Protein AF-A0A2T3LF94-F1 (afdb_monomer_lite)

Organism: NCBI:txid81447

Structure (mmCIF, N/CA/C/O backbone):
data_AF-A0A2T3LF94-F1
#
_entry.id   AF-A0A2T3LF94-F1
#
loop_
_atom_site.group_PDB
_atom_site.id
_atom_site.type_symbol
_atom_site.label_atom_id
_atom_site.label_alt_id
_atom_site.label_comp_id
_atom_site.label_asym_id
_atom_site.label_entity_id
_atom_site.label_seq_id
_atom_site.pdbx_PDB_ins_code
_atom_site.Cartn_x
_atom_site.Cartn_y
_atom_site.Cartn_z
_atom_site.occupancy
_atom_site.B_iso_or_equiv
_atom_site.auth_seq_id
_atom_site.auth_comp_id
_atom_site.auth_asym_id
_atom_site.auth_atom_id
_atom_site.pdbx_PDB_model_num
ATOM 1 N N . MET A 1 1 ? 5.102 -14.585 -8.866 1.00 38.97 1 MET A N 1
ATOM 2 C CA . MET A 1 1 ? 6.449 -14.080 -8.528 1.00 38.97 1 MET A CA 1
ATOM 3 C C . MET A 1 1 ? 6.260 -13.225 -7.283 1.00 38.97 1 MET A C 1
ATOM 5 O O . MET A 1 1 ? 5.356 -12.406 -7.303 1.00 38.97 1 MET A O 1
ATOM 9 N N . SER A 1 2 ? 6.942 -13.501 -6.170 1.00 52.41 2 SER A N 1
ATOM 10 C CA . SER A 1 2 ? 6.741 -12.748 -4.920 1.00 52.41 2 SER A CA 1
ATOM 11 C C . SER A 1 2 ? 7.335 -11.346 -5.054 1.00 52.41 2 SER A C 1
ATOM 13 O O . SER A 1 2 ? 8.512 -11.231 -5.387 1.00 52.41 2 SER A O 1
ATOM 15 N N . LEU A 1 3 ? 6.536 -10.306 -4.809 1.00 76.38 3 LEU A N 1
ATOM 16 C CA . LEU A 1 3 ? 6.988 -8.914 -4.820 1.00 76.38 3 LEU A CA 1
ATOM 17 C C . LEU A 1 3 ? 8.177 -8.719 -3.864 1.00 76.38 3 LEU A C 1
ATOM 19 O O . LEU A 1 3 ? 8.076 -9.022 -2.675 1.00 76.38 3 LEU A O 1
ATOM 23 N N . GLU A 1 4 ? 9.302 -8.209 -4.367 1.00 68.62 4 GLU A N 1
ATOM 24 C CA . GLU A 1 4 ? 10.506 -7.993 -3.560 1.00 68.62 4 GLU A CA 1
ATOM 25 C C . GLU A 1 4 ? 10.577 -6.550 -3.045 1.00 68.62 4 GLU A C 1
ATOM 27 O O . GLU A 1 4 ? 11.043 -5.636 -3.727 1.00 68.62 4 GLU A O 1
ATOM 32 N N . LEU A 1 5 ? 10.170 -6.342 -1.792 1.00 85.19 5 LEU A N 1
ATOM 33 C CA . LEU A 1 5 ? 10.346 -5.069 -1.091 1.00 85.19 5 LEU A CA 1
ATOM 34 C C . LEU A 1 5 ? 11.804 -4.909 -0.631 1.00 85.19 5 LEU A C 1
ATOM 36 O O . LEU A 1 5 ? 12.136 -5.179 0.521 1.00 85.19 5 LEU A O 1
ATOM 40 N N . LYS A 1 6 ? 12.691 -4.479 -1.534 1.00 82.19 6 LYS A N 1
ATOM 41 C CA . LYS A 1 6 ? 14.127 -4.305 -1.246 1.00 82.19 6 LYS A CA 1
ATOM 42 C C . LYS A 1 6 ? 14.692 -2.959 -1.703 1.00 82.19 6 LYS A C 1
ATOM 44 O O . LYS A 1 6 ? 14.174 -2.312 -2.614 1.00 82.19 6 LYS A O 1
ATOM 49 N N . GLY A 1 7 ? 15.797 -2.558 -1.072 1.00 87.88 7 GLY A N 1
ATOM 50 C CA . GLY A 1 7 ? 16.533 -1.335 -1.399 1.00 87.88 7 GLY A CA 1
ATOM 51 C C . GLY A 1 7 ? 15.719 -0.049 -1.209 1.00 87.88 7 GLY A C 1
ATOM 52 O O . GLY A 1 7 ? 14.695 -0.029 -0.526 1.00 87.88 7 GLY A O 1
ATOM 53 N N . ILE A 1 8 ? 16.176 1.038 -1.839 1.00 90.50 8 ILE A N 1
ATOM 54 C CA . ILE A 1 8 ? 15.564 2.374 -1.714 1.00 90.50 8 ILE A CA 1
ATOM 55 C C . ILE A 1 8 ? 14.100 2.377 -2.175 1.00 90.50 8 ILE A C 1
ATOM 57 O O . ILE A 1 8 ? 13.266 3.033 -1.558 1.00 90.50 8 ILE A O 1
ATOM 61 N N . ARG A 1 9 ? 13.766 1.618 -3.225 1.00 91.25 9 ARG A N 1
ATOM 62 C CA . ARG A 1 9 ? 12.393 1.538 -3.747 1.00 91.25 9 ARG A CA 1
ATOM 63 C C . ARG A 1 9 ? 11.459 0.800 -2.796 1.00 91.25 9 ARG A C 1
ATOM 65 O O . ARG A 1 9 ? 10.387 1.312 -2.499 1.00 91.25 9 ARG A O 1
ATOM 72 N N . GLY A 1 10 ? 11.894 -0.337 -2.245 1.00 92.38 10 GLY A N 1
ATOM 73 C CA . GLY A 1 10 ? 11.145 -1.046 -1.205 1.00 92.38 10 GLY A CA 1
ATOM 74 C C . GLY A 1 10 ? 10.893 -0.171 0.024 1.00 92.38 10 GLY A C 1
ATOM 75 O O . GLY A 1 10 ? 9.768 -0.108 0.515 1.00 92.38 10 GLY A O 1
ATOM 76 N N . PHE A 1 11 ? 11.908 0.577 0.470 1.00 91.69 11 PHE A N 1
ATOM 77 C CA . PHE A 1 11 ? 11.767 1.526 1.577 1.00 91.69 11 PHE A CA 1
ATOM 78 C C . PHE A 1 11 ? 10.778 2.657 1.256 1.00 91.69 11 PHE A C 1
ATOM 80 O O . PHE A 1 11 ? 9.889 2.942 2.056 1.00 91.69 11 PHE A O 1
ATOM 87 N N . ALA A 1 12 ? 10.876 3.266 0.071 1.00 93.62 12 ALA A N 1
ATOM 88 C CA . ALA A 1 12 ? 9.969 4.330 -0.356 1.00 93.62 12 ALA A CA 1
ATOM 89 C C . ALA A 1 12 ? 8.516 3.840 -0.503 1.00 93.62 12 ALA A C 1
ATOM 91 O O . ALA A 1 12 ? 7.590 4.536 -0.086 1.00 93.62 12 ALA A O 1
ATOM 92 N N . CYS A 1 13 ? 8.319 2.632 -1.037 1.00 95.00 13 CYS A N 1
ATOM 93 C CA . CYS A 1 13 ? 7.022 1.957 -1.095 1.00 95.00 13 CYS A CA 1
ATOM 94 C C . CYS A 1 13 ? 6.448 1.743 0.313 1.00 95.00 13 CYS A C 1
ATOM 96 O O . CYS A 1 13 ? 5.283 2.043 0.565 1.00 95.00 13 CYS A O 1
ATOM 98 N N . TYR A 1 14 ? 7.275 1.299 1.264 1.00 92.88 14 TYR A N 1
ATOM 99 C CA . TYR A 1 14 ? 6.842 1.109 2.646 1.00 92.88 14 TYR A CA 1
ATOM 100 C C . TYR A 1 14 ? 6.482 2.429 3.347 1.00 92.88 14 TYR A C 1
ATOM 102 O O . TYR A 1 14 ? 5.492 2.491 4.072 1.00 92.88 14 TYR A O 1
ATOM 110 N N . GLN A 1 15 ? 7.224 3.513 3.106 1.00 93.38 15 GLN A N 1
ATOM 111 C CA . GLN A 1 15 ? 6.863 4.835 3.632 1.00 93.38 15 GLN A CA 1
ATOM 112 C C . GLN A 1 15 ? 5.517 5.326 3.084 1.00 93.38 15 GLN A C 1
ATOM 114 O O . GLN A 1 15 ? 4.698 5.831 3.850 1.00 93.38 15 GLN A O 1
ATOM 119 N N . ALA A 1 16 ? 5.259 5.138 1.786 1.00 95.62 16 ALA A N 1
ATOM 120 C CA . ALA A 1 16 ? 3.960 5.447 1.187 1.00 95.62 16 ALA A CA 1
ATOM 121 C C . ALA A 1 16 ? 2.834 4.593 1.802 1.00 95.62 16 ALA A C 1
ATOM 123 O O . ALA A 1 16 ? 1.755 5.108 2.108 1.00 95.62 16 ALA A O 1
ATOM 124 N N . TYR A 1 17 ? 3.101 3.310 2.068 1.00 94.38 17 TYR A N 1
ATOM 125 C CA . TYR A 1 17 ? 2.179 2.428 2.785 1.00 94.38 17 TYR A CA 1
ATOM 126 C C . TYR A 1 17 ? 1.846 2.962 4.185 1.00 94.38 17 TYR A C 1
ATOM 128 O O . TYR A 1 17 ? 0.667 3.084 4.509 1.00 94.38 17 TYR A O 1
ATOM 136 N N . LEU A 1 18 ? 2.845 3.346 4.990 1.00 92.00 18 LEU A N 1
ATOM 137 C CA . LEU A 1 18 ? 2.622 3.902 6.333 1.00 92.00 18 LEU A CA 1
ATOM 138 C C . LEU A 1 18 ? 1.756 5.168 6.300 1.00 92.00 18 LEU A C 1
ATOM 140 O O . LEU A 1 18 ? 0.844 5.310 7.115 1.00 92.00 18 LEU A O 1
ATOM 144 N N . SER A 1 19 ? 2.002 6.060 5.337 1.00 92.69 19 SER A N 1
ATOM 145 C CA . SER A 1 19 ? 1.169 7.248 5.113 1.00 92.69 19 SER A CA 1
ATOM 146 C C . SER A 1 19 ? -0.262 6.889 4.711 1.00 92.69 19 SER A C 1
ATOM 148 O O . SER A 1 19 ? -1.194 7.587 5.092 1.00 92.69 19 SER A O 1
ATOM 150 N N . THR A 1 20 ? -0.456 5.786 3.986 1.00 94.19 20 THR A N 1
ATOM 151 C CA . THR A 1 20 ? -1.785 5.308 3.574 1.00 94.19 20 THR A CA 1
ATOM 152 C C . THR A 1 20 ? -2.553 4.737 4.766 1.00 94.19 20 THR A C 1
ATOM 154 O O . THR A 1 20 ? -3.658 5.182 5.069 1.00 94.19 20 THR A O 1
ATOM 157 N N . ILE A 1 21 ? -1.953 3.813 5.523 1.00 93.19 21 ILE A N 1
ATOM 158 C CA . ILE A 1 21 ? -2.610 3.198 6.690 1.00 93.19 21 ILE A CA 1
ATOM 159 C C . ILE A 1 21 ? -2.733 4.148 7.893 1.00 93.19 21 ILE A C 1
ATOM 161 O O . ILE A 1 21 ? -3.426 3.844 8.863 1.00 93.19 21 ILE A O 1
ATOM 165 N N . TYR A 1 22 ? -2.119 5.332 7.843 1.00 92.44 22 TYR A N 1
ATOM 166 C CA . TYR A 1 22 ? -2.369 6.401 8.812 1.00 92.44 22 TYR A CA 1
ATOM 167 C C . TYR A 1 22 ? -3.868 6.738 8.909 1.00 92.44 22 TYR A C 1
ATOM 169 O O . TYR A 1 22 ? -4.356 7.069 9.992 1.00 92.44 22 TYR A O 1
ATOM 177 N N . PHE A 1 23 ? -4.601 6.606 7.801 1.00 94.69 23 PHE A N 1
ATOM 178 C CA . PHE A 1 23 ? -6.019 6.942 7.694 1.00 94.69 23 PHE A CA 1
ATOM 179 C C . PHE A 1 23 ? -6.973 5.812 8.109 1.00 94.69 23 PHE A C 1
ATOM 181 O O . PHE A 1 23 ? -8.185 5.991 8.009 1.00 94.69 23 PHE A O 1
ATOM 188 N N . LEU A 1 24 ? -6.469 4.687 8.639 1.00 94.94 24 LEU A N 1
ATOM 189 C CA . LEU A 1 24 ? -7.307 3.608 9.186 1.00 94.94 24 LEU A CA 1
ATOM 190 C C . LEU A 1 24 ? -8.434 4.100 10.121 1.00 94.94 24 LEU A C 1
ATOM 192 O O . LEU A 1 24 ? -9.568 3.668 9.912 1.00 94.94 24 LEU A O 1
ATOM 196 N N . PRO A 1 25 ? -8.213 5.045 11.063 1.00 95.44 25 PRO A N 1
ATOM 197 C CA . PRO A 1 25 ? -9.275 5.519 11.959 1.00 95.44 25 PRO A CA 1
ATOM 198 C C . PRO A 1 25 ? -10.444 6.222 11.256 1.00 95.44 25 PRO A C 1
ATOM 200 O O . PRO A 1 25 ? -11.486 6.431 11.865 1.00 95.44 25 PRO A O 1
ATOM 203 N N . LEU A 1 26 ? -10.283 6.632 9.994 1.00 94.69 26 LEU A N 1
ATOM 204 C CA . LEU A 1 26 ? -11.339 7.298 9.227 1.00 94.69 26 LEU A CA 1
ATOM 205 C C . LEU A 1 26 ? -12.211 6.314 8.435 1.00 94.69 26 LEU A C 1
ATOM 207 O O . LEU A 1 26 ? -13.253 6.707 7.913 1.00 94.69 26 LEU A O 1
ATOM 211 N N . THR A 1 27 ? -11.795 5.051 8.335 1.00 95.75 27 THR A N 1
ATOM 212 C CA . THR A 1 27 ? -12.542 4.002 7.629 1.00 95.75 27 THR A CA 1
ATOM 213 C C . THR A 1 27 ? -13.829 3.650 8.367 1.00 95.75 27 THR A C 1
ATOM 215 O O . THR A 1 27 ? -13.892 3.743 9.592 1.00 95.75 27 THR A O 1
ATOM 218 N N . LYS A 1 28 ? -14.853 3.183 7.645 1.00 93.94 28 LYS A N 1
ATOM 219 C CA . LYS A 1 28 ? -16.100 2.712 8.267 1.00 93.94 28 LYS A CA 1
ATOM 220 C C . LYS A 1 28 ? -15.826 1.587 9.268 1.00 93.94 28 LYS A C 1
ATOM 222 O O . LYS A 1 28 ? -16.473 1.526 10.305 1.00 93.94 28 LYS A O 1
ATOM 227 N N . THR A 1 29 ? -14.848 0.739 8.962 1.00 94.50 29 THR A N 1
ATOM 228 C CA . THR A 1 29 ? -14.414 -0.372 9.808 1.00 94.50 29 THR A CA 1
ATOM 229 C C . THR A 1 29 ? -13.965 0.071 11.203 1.00 94.50 29 THR A C 1
ATOM 231 O O . THR A 1 29 ? -14.327 -0.585 12.175 1.00 94.50 29 THR A O 1
ATOM 234 N N . TYR A 1 30 ? -13.205 1.166 11.323 1.00 95.75 30 TYR A N 1
ATOM 235 C CA . TYR A 1 30 ? -12.586 1.555 12.600 1.00 95.75 30 TYR A CA 1
ATOM 236 C C . TYR A 1 30 ? -13.114 2.857 13.207 1.00 95.75 30 TYR A C 1
ATOM 238 O O . TYR A 1 30 ? -12.869 3.107 14.386 1.00 95.75 30 TYR A O 1
ATOM 246 N N . ARG A 1 31 ? -13.840 3.687 12.451 1.00 92.19 31 ARG A N 1
ATOM 247 C CA . ARG A 1 31 ? -14.258 5.033 12.886 1.00 92.19 31 ARG A CA 1
ATOM 248 C C . ARG A 1 31 ? -15.085 5.050 14.169 1.00 92.19 31 ARG A C 1
ATOM 250 O O . ARG A 1 31 ? -14.982 5.998 14.939 1.00 92.19 31 ARG A O 1
ATOM 257 N N . GLU A 1 32 ? -15.914 4.035 14.369 1.00 91.25 32 GLU A N 1
ATOM 258 C CA . GLU A 1 32 ? -16.785 3.904 15.545 1.00 91.25 32 GLU A CA 1
ATOM 259 C C . GLU A 1 32 ? -16.222 2.919 16.578 1.00 91.25 32 GLU A C 1
ATOM 261 O O . GLU A 1 32 ? -16.859 2.647 17.591 1.00 91.25 32 GLU A O 1
ATOM 266 N N . SER A 1 33 ? -15.028 2.374 16.330 1.00 91.88 33 SER A N 1
ATOM 267 C CA . SER A 1 33 ? -14.361 1.489 17.280 1.00 91.88 33 SER A CA 1
ATOM 268 C C . SER A 1 33 ? -13.685 2.297 18.389 1.00 91.88 33 SER A C 1
ATOM 270 O O . SER A 1 33 ? -13.132 3.368 18.144 1.00 91.88 33 SER A O 1
ATOM 272 N N . GLU A 1 34 ? -13.661 1.751 19.603 1.00 93.38 34 GLU A N 1
ATOM 273 C CA . GLU A 1 34 ? -12.863 2.293 20.716 1.00 93.38 34 GLU A CA 1
ATOM 274 C C . GLU A 1 34 ? -11.386 1.862 20.641 1.00 93.38 34 GLU A C 1
ATOM 276 O O . GLU A 1 34 ? -10.619 2.062 21.581 1.00 93.38 34 GLU A O 1
ATOM 281 N N . MET A 1 35 ? -10.971 1.260 19.521 1.00 93.50 35 MET A N 1
ATOM 282 C CA . MET A 1 35 ? -9.613 0.767 19.332 1.00 93.50 35 MET A CA 1
ATOM 283 C C . MET A 1 35 ? -8.631 1.937 19.251 1.00 93.50 35 MET A C 1
ATOM 285 O O . MET A 1 35 ? -8.835 2.919 18.537 1.00 93.50 35 MET A O 1
ATOM 289 N N . SER A 1 36 ? -7.500 1.809 19.929 1.00 93.06 36 SER A N 1
ATOM 290 C CA . SER A 1 36 ? -6.347 2.667 19.697 1.00 93.06 36 SER A CA 1
ATOM 291 C C . SER A 1 36 ? -5.783 2.442 18.292 1.00 93.06 36 SER A C 1
ATOM 293 O O . SER A 1 36 ? -5.965 1.397 17.664 1.00 93.06 36 SER A O 1
ATOM 295 N N . ARG A 1 37 ? -4.997 3.402 17.796 1.00 87.62 37 ARG A N 1
ATOM 296 C CA . ARG A 1 37 ? -4.319 3.261 16.499 1.00 87.62 37 ARG A CA 1
ATOM 297 C C . ARG A 1 37 ? -3.458 1.994 16.415 1.00 87.62 37 ARG A C 1
ATOM 299 O O . ARG A 1 37 ? -3.389 1.389 15.349 1.00 87.62 37 ARG A O 1
ATOM 306 N N . PHE A 1 38 ? -2.787 1.621 17.503 1.00 87.38 38 PHE A N 1
ATOM 307 C CA . PHE A 1 38 ? -1.954 0.420 17.532 1.00 87.38 38 PHE A CA 1
ATOM 308 C C . PHE A 1 38 ? -2.805 -0.844 17.367 1.00 87.38 38 PHE A C 1
ATOM 310 O O . PHE A 1 38 ? -2.466 -1.709 16.564 1.00 87.38 38 PHE A O 1
ATOM 317 N N . GLU A 1 39 ? -3.945 -0.914 18.054 1.00 91.44 39 GLU A N 1
ATOM 318 C CA . GLU A 1 39 ? -4.888 -2.029 17.931 1.00 91.44 39 GLU A CA 1
ATOM 319 C C . GLU A 1 39 ? -5.479 -2.112 16.522 1.00 91.44 39 GLU A C 1
ATOM 321 O O . GLU A 1 39 ? -5.523 -3.199 15.957 1.00 91.44 39 GLU A O 1
ATOM 326 N N . MET A 1 40 ? -5.853 -0.981 15.910 1.00 93.75 40 MET A N 1
ATOM 327 C CA . MET A 1 40 ? -6.349 -0.956 14.523 1.00 93.75 40 MET A CA 1
ATOM 328 C C . MET A 1 40 ? -5.295 -1.462 13.533 1.00 93.75 40 MET A C 1
ATOM 330 O O . MET A 1 40 ? -5.599 -2.226 12.621 1.00 93.75 40 MET A O 1
ATOM 334 N N . GLN A 1 41 ? -4.037 -1.043 13.700 1.00 90.19 41 GLN A N 1
ATOM 335 C CA . GLN A 1 41 ? -2.938 -1.506 12.853 1.00 90.19 41 GLN A CA 1
ATOM 336 C C . GLN A 1 41 ? -2.675 -3.000 13.034 1.00 90.19 41 GLN A C 1
ATOM 338 O O . GLN A 1 41 ? -2.426 -3.694 12.046 1.00 90.19 41 GLN A O 1
ATOM 343 N N . HIS A 1 42 ? -2.731 -3.492 14.272 1.00 88.88 42 HIS A N 1
ATOM 344 C CA . HIS A 1 42 ? -2.568 -4.908 14.572 1.00 88.88 42 HIS A CA 1
ATOM 345 C C . HIS A 1 42 ? -3.699 -5.737 13.950 1.00 88.88 42 HIS A C 1
ATOM 347 O O . HIS A 1 42 ? -3.419 -6.659 13.188 1.00 88.88 42 HIS A O 1
ATOM 353 N N . ASP A 1 43 ? -4.954 -5.348 14.172 1.00 93.25 43 ASP A N 1
ATOM 354 C CA . ASP A 1 43 ? -6.135 -6.001 13.598 1.00 93.25 43 ASP A CA 1
ATOM 355 C C . ASP A 1 43 ? -6.099 -6.026 12.063 1.00 93.25 43 ASP A C 1
ATOM 357 O O . ASP A 1 43 ? -6.254 -7.082 11.443 1.00 93.25 43 ASP A O 1
ATOM 361 N N . PHE A 1 44 ? -5.778 -4.893 11.430 1.00 93.50 44 PHE A N 1
ATOM 362 C CA . PHE A 1 44 ? -5.590 -4.832 9.983 1.00 93.50 44 PHE A CA 1
ATOM 363 C C . PHE A 1 44 ? -4.494 -5.797 9.512 1.00 93.50 44 PHE A C 1
ATOM 365 O O . PHE A 1 44 ? -4.653 -6.498 8.514 1.00 93.50 44 PHE A O 1
ATOM 372 N N . THR A 1 45 ? -3.370 -5.858 10.223 1.00 89.12 45 THR A N 1
ATOM 373 C CA . THR A 1 45 ? -2.198 -6.657 9.835 1.00 89.12 45 THR A CA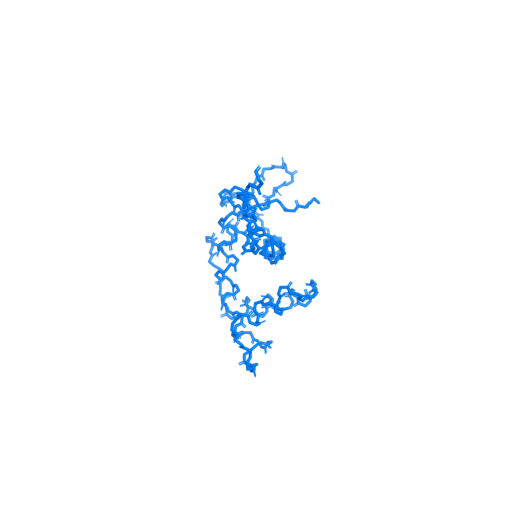 1
ATOM 374 C C . THR A 1 45 ? -2.425 -8.164 10.018 1.00 89.12 45 THR A C 1
ATOM 376 O O . THR A 1 45 ? -1.910 -8.959 9.219 1.00 89.12 45 THR A O 1
ATOM 379 N N . GLU A 1 46 ? -3.226 -8.561 11.008 1.00 90.62 46 GLU A N 1
ATOM 380 C CA . GLU A 1 46 ? -3.637 -9.949 11.265 1.00 90.62 46 GLU A CA 1
ATOM 381 C C . GLU A 1 46 ? -4.857 -10.396 10.444 1.00 90.62 46 GLU A C 1
ATOM 383 O O . GLU A 1 46 ? -5.085 -11.594 10.275 1.00 90.62 46 GLU A O 1
ATOM 388 N N . SER A 1 47 ? -5.600 -9.455 9.860 1.00 93.12 47 SER A N 1
ATOM 389 C CA . SER A 1 47 ? -6.775 -9.758 9.046 1.00 93.12 47 SER A CA 1
ATOM 390 C C . SER A 1 47 ? -6.456 -10.626 7.813 1.00 93.12 47 SER A C 1
ATOM 392 O O . SER A 1 47 ? -5.410 -10.462 7.170 1.00 93.12 47 SER A O 1
ATOM 394 N N . PRO A 1 48 ? -7.381 -11.512 7.392 1.00 93.81 48 PRO A N 1
ATOM 395 C CA . PRO A 1 48 ? -7.265 -12.237 6.130 1.00 93.81 48 PRO A CA 1
ATOM 396 C C . PRO A 1 48 ? -7.138 -11.297 4.926 1.00 93.81 48 PRO A C 1
ATOM 398 O O . PRO A 1 48 ? -7.656 -10.181 4.931 1.00 93.81 48 PRO A O 1
ATOM 401 N N . ILE A 1 49 ? -6.516 -11.770 3.842 1.00 90.94 49 ILE A N 1
ATOM 402 C CA . ILE A 1 49 ? -6.237 -10.940 2.657 1.00 90.94 49 ILE A CA 1
ATOM 403 C C . ILE A 1 49 ? -7.490 -10.290 2.048 1.00 90.94 49 ILE A C 1
ATOM 405 O O . ILE A 1 49 ? -7.426 -9.142 1.617 1.00 90.94 49 ILE A O 1
ATOM 409 N N . GLY A 1 50 ? -8.630 -10.991 2.046 1.00 93.38 50 GLY A N 1
ATOM 410 C C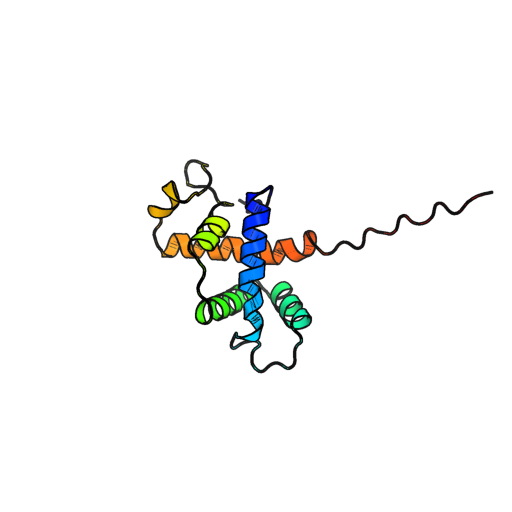A . GLY A 1 50 ? -9.907 -10.438 1.582 1.00 93.38 50 GLY A CA 1
ATOM 411 C C . GLY A 1 50 ? -10.346 -9.246 2.432 1.00 93.38 50 GLY A C 1
ATOM 412 O O . GLY A 1 50 ? -10.627 -8.178 1.898 1.00 93.38 50 GLY A O 1
ATOM 413 N N . ARG A 1 51 ? -10.269 -9.390 3.759 1.00 94.81 51 ARG A N 1
ATOM 414 C CA . ARG A 1 51 ? -10.617 -8.328 4.706 1.00 94.81 51 ARG A CA 1
ATOM 415 C C . ARG A 1 51 ? -9.660 -7.137 4.619 1.00 94.81 51 ARG A C 1
ATOM 417 O O . ARG A 1 51 ? -10.102 -5.994 4.621 1.00 94.81 51 ARG A O 1
ATOM 424 N N . LYS A 1 52 ? -8.358 -7.391 4.452 1.00 94.44 52 LYS A N 1
ATOM 425 C CA . LYS A 1 52 ? -7.363 -6.335 4.200 1.00 94.44 52 LYS A CA 1
ATOM 426 C C . LYS A 1 52 ? -7.709 -5.515 2.960 1.00 94.44 52 LYS A C 1
ATOM 428 O O . LYS A 1 52 ? -7.616 -4.293 3.000 1.00 94.44 52 LYS A O 1
ATOM 433 N N . LYS A 1 53 ? -8.115 -6.168 1.865 1.00 93.62 53 LYS A N 1
ATOM 434 C CA . LYS A 1 53 ? -8.517 -5.472 0.633 1.00 93.62 53 LYS A CA 1
ATOM 435 C C . LYS A 1 53 ? -9.720 -4.562 0.863 1.00 93.62 53 LYS A C 1
ATOM 437 O O . LYS A 1 53 ? -9.666 -3.414 0.443 1.00 93.62 53 LYS A O 1
ATOM 442 N N . GLU A 1 54 ? -10.754 -5.040 1.553 1.00 94.88 54 GLU A N 1
ATOM 443 C CA . GLU A 1 54 ? -11.932 -4.226 1.894 1.00 94.88 54 GLU A CA 1
ATOM 444 C C . GLU A 1 54 ? -11.544 -2.977 2.693 1.00 94.88 54 GLU A C 1
ATOM 446 O O . GLU A 1 54 ? -11.899 -1.865 2.313 1.00 94.88 54 GLU A O 1
ATOM 451 N N . ILE A 1 55 ? -10.740 -3.147 3.746 1.00 95.44 55 ILE A N 1
ATOM 452 C CA . ILE A 1 55 ? -10.279 -2.035 4.586 1.00 95.44 55 ILE A CA 1
ATOM 453 C C . ILE A 1 55 ? -9.437 -1.046 3.773 1.00 95.44 55 ILE A C 1
ATOM 455 O O . ILE A 1 55 ? -9.604 0.163 3.906 1.00 95.44 55 ILE A O 1
ATOM 459 N N . LEU A 1 56 ? -8.549 -1.529 2.901 1.00 94.50 56 LEU A N 1
ATOM 460 C CA . LEU A 1 56 ? -7.758 -0.661 2.027 1.00 94.50 56 LEU A CA 1
ATOM 461 C C . LEU A 1 56 ? -8.644 0.115 1.045 1.00 94.50 56 LEU A C 1
ATOM 463 O O . LEU A 1 56 ? -8.408 1.301 0.849 1.00 94.50 56 LEU A O 1
ATOM 467 N N . VAL A 1 57 ? -9.688 -0.496 0.476 1.00 94.38 57 VAL A N 1
ATOM 468 C CA . VAL A 1 57 ? -10.674 0.227 -0.349 1.00 94.38 57 VAL A CA 1
ATOM 469 C C . VAL A 1 57 ? -11.349 1.334 0.464 1.00 94.38 57 VAL A C 1
ATOM 471 O O . VAL A 1 57 ? -11.465 2.458 -0.021 1.00 94.38 57 VAL A O 1
ATOM 474 N N . GLU A 1 58 ? -11.739 1.061 1.713 1.00 95.06 58 GLU A N 1
ATOM 475 C CA . GLU A 1 58 ? -12.299 2.085 2.602 1.00 95.06 58 GLU A CA 1
ATOM 476 C C . GLU A 1 58 ? -11.303 3.224 2.855 1.00 95.06 58 GLU A C 1
ATOM 478 O O . GLU A 1 58 ? -11.687 4.390 2.775 1.00 95.06 58 GLU A O 1
ATOM 483 N N . VAL A 1 59 ? -10.022 2.919 3.090 1.00 95.25 59 VAL A N 1
ATOM 484 C CA . VAL A 1 59 ? -8.971 3.939 3.245 1.00 95.25 59 VAL A CA 1
ATOM 485 C C . VAL A 1 59 ? -8.896 4.825 2.003 1.00 95.25 59 VAL A C 1
ATOM 487 O O . VAL A 1 59 ? -8.946 6.048 2.114 1.00 95.25 59 VAL A O 1
ATOM 490 N N . LEU A 1 60 ? -8.832 4.228 0.813 1.00 92.44 60 LEU A N 1
ATOM 491 C CA . LEU A 1 60 ? -8.730 4.970 -0.448 1.00 92.44 60 LEU A CA 1
ATOM 492 C C . LEU A 1 60 ? -9.998 5.762 -0.797 1.00 92.44 60 LEU A C 1
ATOM 494 O O . LEU A 1 60 ? -9.945 6.664 -1.627 1.00 92.44 60 LEU A O 1
ATOM 498 N N . SER A 1 61 ? -11.129 5.465 -0.153 1.00 92.38 61 SER A N 1
ATOM 499 C CA . SER A 1 61 ? -12.359 6.253 -0.290 1.00 92.38 61 SER A CA 1
ATOM 500 C C . SER A 1 61 ? -12.353 7.546 0.534 1.00 92.38 61 SER A C 1
ATOM 502 O O . SER A 1 61 ? -13.115 8.464 0.235 1.00 92.38 61 SER A O 1
ATOM 504 N N . VAL A 1 62 ? -11.492 7.637 1.556 1.00 93.44 62 VAL A N 1
ATOM 505 C CA . VAL A 1 62 ? -11.405 8.795 2.466 1.00 93.44 62 VAL A CA 1
ATOM 506 C C . VAL A 1 62 ? -10.119 9.605 2.299 1.00 93.44 62 VAL A C 1
ATOM 508 O O . VAL A 1 62 ? -10.028 10.715 2.822 1.00 93.44 62 VAL A O 1
ATOM 511 N N . THR A 1 63 ? -9.126 9.080 1.578 1.00 89.88 63 THR A N 1
ATOM 512 C CA . THR A 1 63 ? -7.869 9.774 1.283 1.00 89.88 63 THR A CA 1
ATOM 513 C C . THR A 1 63 ? -7.432 9.541 -0.157 1.00 89.88 63 THR A C 1
ATOM 515 O O . THR A 1 63 ? -7.616 8.461 -0.714 1.00 89.88 63 THR A O 1
ATOM 518 N N . THR A 1 64 ? -6.814 10.550 -0.761 1.00 88.88 64 THR A N 1
ATOM 519 C CA . THR A 1 64 ? -6.232 10.450 -2.102 1.00 88.88 64 THR A CA 1
ATOM 520 C C . THR A 1 64 ? -4.779 9.997 -2.019 1.00 88.88 64 THR A C 1
ATOM 522 O O . THR A 1 64 ? -4.009 10.553 -1.234 1.00 88.88 64 THR A O 1
ATOM 525 N N . ILE A 1 65 ? -4.361 9.065 -2.878 1.00 90.69 65 ILE A N 1
ATOM 526 C CA . ILE A 1 65 ? -2.936 8.763 -3.066 1.00 90.69 65 ILE A CA 1
ATOM 527 C C . ILE A 1 65 ? -2.342 9.815 -4.008 1.00 90.69 65 ILE A C 1
ATOM 529 O O . ILE A 1 65 ? -2.863 10.041 -5.099 1.00 90.69 65 ILE A O 1
ATOM 533 N N . SER A 1 66 ? -1.247 10.455 -3.595 1.00 92.88 66 SER A N 1
ATOM 534 C CA . SER A 1 66 ? -0.525 11.396 -4.456 1.00 92.88 66 SER A CA 1
ATOM 535 C C . SER A 1 66 ? 0.132 10.674 -5.636 1.00 92.88 66 SER A C 1
ATOM 537 O O . SER A 1 66 ? 0.557 9.530 -5.502 1.00 92.88 66 SER A O 1
ATOM 539 N N . GLU A 1 67 ? 0.308 11.349 -6.773 1.00 91.94 67 GLU A N 1
ATOM 540 C CA . GLU A 1 67 ? 1.028 10.788 -7.930 1.00 91.94 67 GLU A CA 1
ATOM 541 C C . GLU A 1 67 ? 2.410 10.233 -7.540 1.00 91.94 67 GLU A C 1
ATOM 543 O O . GLU A 1 67 ? 2.790 9.128 -7.923 1.00 91.94 67 GLU A O 1
ATOM 548 N N . ARG A 1 68 ? 3.128 10.951 -6.668 1.00 94.19 68 ARG A N 1
ATOM 549 C CA . ARG A 1 68 ? 4.414 10.506 -6.119 1.00 94.19 68 ARG A CA 1
ATOM 550 C C . ARG A 1 68 ? 4.303 9.171 -5.383 1.00 94.19 68 ARG A C 1
ATOM 552 O O . ARG A 1 68 ? 5.189 8.328 -5.514 1.00 94.19 68 ARG A O 1
ATOM 559 N N . ASP A 1 69 ? 3.261 8.987 -4.581 1.00 95.56 69 ASP A N 1
ATOM 560 C CA . ASP A 1 69 ? 3.059 7.746 -3.835 1.00 95.56 69 ASP A CA 1
ATOM 561 C C . ASP A 1 69 ? 2.594 6.610 -4.747 1.00 95.56 69 ASP A C 1
ATOM 563 O O . ASP A 1 69 ? 3.064 5.487 -4.579 1.00 95.56 69 ASP A O 1
ATOM 567 N N . VAL A 1 70 ? 1.796 6.901 -5.780 1.00 94.88 70 VAL A N 1
ATOM 568 C CA . VAL A 1 70 ? 1.490 5.934 -6.847 1.00 94.88 70 VAL A CA 1
ATOM 569 C C . VAL A 1 70 ? 2.783 5.428 -7.489 1.00 94.88 70 VAL A C 1
ATOM 571 O O . VAL A 1 70 ? 2.999 4.217 -7.540 1.00 94.88 70 VAL A O 1
ATOM 574 N N . VAL A 1 71 ? 3.689 6.326 -7.894 1.00 94.88 71 VAL A N 1
ATOM 575 C CA . VAL A 1 71 ? 4.990 5.945 -8.473 1.00 94.88 71 VAL A CA 1
ATOM 576 C C . VAL A 1 71 ? 5.804 5.087 -7.498 1.00 94.88 71 VAL A C 1
ATOM 578 O O . VAL A 1 71 ? 6.388 4.079 -7.895 1.00 94.88 71 VAL A O 1
ATOM 581 N N . ARG A 1 72 ? 5.819 5.426 -6.203 1.00 95.81 72 ARG A N 1
ATOM 582 C CA . ARG A 1 72 ? 6.507 4.618 -5.180 1.00 95.81 72 ARG A CA 1
ATOM 583 C C . ARG A 1 72 ? 5.929 3.212 -5.082 1.00 95.81 72 ARG A C 1
ATOM 585 O O . ARG A 1 72 ? 6.710 2.261 -5.055 1.00 95.81 72 ARG A O 1
ATOM 592 N N . PHE A 1 73 ? 4.603 3.078 -5.073 1.00 95.94 73 PHE A N 1
ATOM 593 C CA . PHE A 1 73 ? 3.936 1.781 -5.015 1.00 95.94 73 PHE A CA 1
ATOM 594 C C . PHE A 1 73 ? 4.225 0.922 -6.236 1.00 95.94 73 PHE A C 1
ATOM 596 O O . PHE A 1 73 ? 4.491 -0.264 -6.077 1.00 95.94 73 PHE A O 1
ATOM 603 N N . ILE A 1 74 ? 4.207 1.483 -7.441 1.00 95.31 74 ILE A N 1
ATOM 604 C CA . ILE A 1 74 ? 4.432 0.687 -8.653 1.00 95.31 74 ILE A CA 1
ATOM 605 C C . ILE A 1 74 ? 5.920 0.394 -8.895 1.00 95.31 74 ILE A C 1
ATOM 607 O O . ILE A 1 74 ? 6.239 -0.615 -9.509 1.00 95.31 74 ILE A O 1
ATOM 611 N N . SER A 1 75 ? 6.846 1.208 -8.372 1.00 94.56 75 SER A N 1
ATOM 612 C CA . SER A 1 75 ? 8.293 1.076 -8.641 1.00 94.56 75 SER A CA 1
ATOM 613 C C . SER A 1 75 ? 8.965 -0.196 -8.106 1.00 94.56 75 SER A C 1
ATOM 615 O O . SER A 1 75 ? 10.121 -0.473 -8.433 1.00 94.56 75 SER A O 1
ATOM 617 N N . VAL A 1 76 ? 8.267 -0.961 -7.263 1.00 94.19 76 VAL A N 1
ATOM 618 C CA . VAL A 1 76 ? 8.708 -2.282 -6.782 1.00 94.19 76 VAL A CA 1
ATOM 619 C C . VAL A 1 76 ? 8.260 -3.426 -7.698 1.00 94.19 76 VAL A C 1
ATOM 621 O O . VAL A 1 76 ? 8.639 -4.575 -7.479 1.00 94.19 76 VAL A O 1
ATOM 624 N N . HIS A 1 77 ? 7.481 -3.114 -8.735 1.00 94.50 77 HIS A N 1
ATOM 625 C CA . HIS A 1 77 ? 7.009 -4.045 -9.752 1.00 94.50 77 HIS A CA 1
ATOM 626 C C . HIS A 1 77 ? 7.794 -3.900 -11.048 1.00 94.50 77 HIS A C 1
ATOM 628 O O . HIS A 1 77 ? 8.394 -2.859 -11.324 1.00 94.50 77 HIS A O 1
ATOM 634 N N . LYS A 1 78 ? 7.715 -4.943 -11.875 1.00 92.31 78 LYS A N 1
ATOM 635 C CA . LYS A 1 78 ? 8.317 -4.990 -13.205 1.00 92.31 78 LYS A CA 1
ATOM 636 C C . LYS A 1 78 ? 7.256 -5.048 -14.293 1.00 92.31 78 LYS A C 1
ATOM 638 O O . LYS A 1 78 ? 6.198 -5.653 -14.116 1.00 92.31 78 LYS A O 1
ATOM 643 N N . ASP A 1 79 ? 7.568 -4.432 -15.421 1.00 90.81 79 ASP A N 1
ATOM 644 C CA . ASP A 1 79 ? 6.824 -4.563 -16.661 1.00 90.81 79 ASP A CA 1
ATOM 645 C C . ASP A 1 79 ? 7.031 -5.961 -17.294 1.00 90.81 79 ASP A C 1
ATOM 647 O O . ASP A 1 79 ? 7.849 -6.756 -16.811 1.00 90.81 79 ASP A O 1
ATOM 651 N N . PRO A 1 80 ? 6.304 -6.303 -18.376 1.00 89.81 80 PRO A N 1
ATOM 652 C CA . PRO A 1 80 ? 6.456 -7.593 -19.055 1.00 89.81 80 PRO A CA 1
ATOM 653 C C . PRO A 1 80 ? 7.862 -7.874 -19.611 1.00 89.81 80 PRO A C 1
ATOM 655 O O . PRO A 1 80 ? 8.200 -9.034 -19.832 1.00 89.81 80 PRO A O 1
ATOM 658 N N . ASN A 1 81 ? 8.682 -6.840 -19.822 1.00 90.38 81 ASN A N 1
ATOM 659 C CA . ASN A 1 81 ? 10.066 -6.957 -20.287 1.00 90.38 81 ASN A CA 1
ATOM 660 C C . ASN A 1 81 ? 11.066 -7.087 -19.122 1.00 90.38 81 ASN A C 1
ATOM 662 O O . ASN A 1 81 ? 12.272 -7.184 -19.348 1.00 90.38 81 ASN A O 1
ATOM 666 N N . GLY A 1 82 ? 10.588 -7.089 -17.873 1.00 89.38 82 GLY A N 1
ATOM 667 C CA . GLY A 1 82 ? 11.413 -7.189 -16.673 1.00 89.38 82 GLY A CA 1
ATOM 668 C C . GLY A 1 82 ? 12.038 -5.866 -16.218 1.00 89.38 82 GLY A C 1
ATOM 669 O O . GLY A 1 82 ? 12.917 -5.895 -15.349 1.00 89.38 82 GLY A O 1
ATOM 670 N N . ILE A 1 83 ? 11.600 -4.734 -16.776 1.00 90.50 83 ILE A N 1
ATOM 671 C CA . ILE A 1 83 ? 12.044 -3.384 -16.413 1.00 90.50 83 ILE A CA 1
ATOM 672 C C . ILE A 1 83 ? 11.160 -2.870 -15.280 1.00 90.50 83 ILE A C 1
ATOM 674 O O . ILE A 1 83 ? 9.941 -2.993 -15.330 1.00 90.50 83 ILE A O 1
ATOM 678 N N . ASP A 1 84 ? 11.757 -2.282 -14.249 1.00 91.19 84 ASP A N 1
ATOM 679 C CA . ASP A 1 84 ? 10.981 -1.740 -13.135 1.00 91.19 84 ASP A CA 1
ATOM 680 C C . ASP A 1 84 ? 10.087 -0.574 -13.589 1.00 91.19 84 ASP A C 1
ATOM 682 O O . ASP A 1 84 ? 10.482 0.245 -14.429 1.00 91.19 84 ASP A 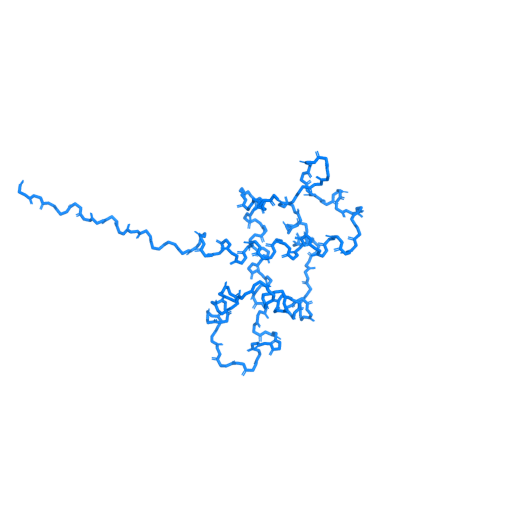O 1
ATOM 686 N N . TYR A 1 85 ? 8.887 -0.466 -13.019 1.00 93.19 85 TYR A N 1
ATOM 687 C CA . TYR A 1 85 ? 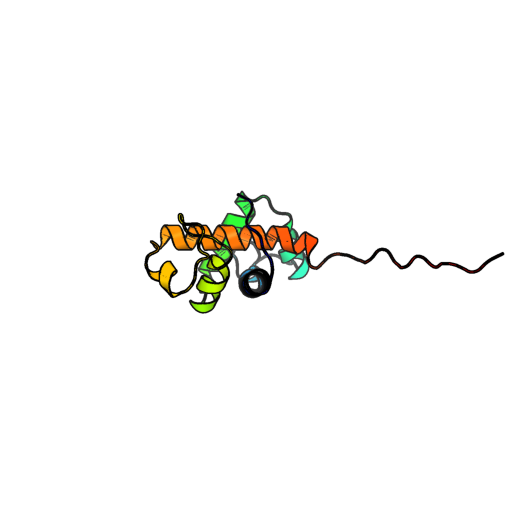8.042 0.689 -13.303 1.00 93.19 85 TYR A CA 1
ATOM 688 C C . TYR A 1 85 ? 8.656 1.983 -12.755 1.00 93.19 85 TYR A C 1
ATOM 690 O O . TYR A 1 85 ? 9.304 2.040 -11.709 1.00 93.19 85 TYR A O 1
ATOM 698 N N . SER A 1 86 ? 8.428 3.049 -13.502 1.00 91.12 86 SER A N 1
ATOM 699 C CA . SER A 1 86 ? 8.844 4.421 -13.258 1.00 91.12 86 SER A CA 1
ATOM 700 C C . SER A 1 86 ? 7.766 5.346 -13.814 1.00 91.12 86 SER A C 1
ATOM 702 O O . SER A 1 86 ? 6.868 4.893 -14.515 1.00 91.12 86 SER A O 1
ATOM 704 N N . GLU A 1 87 ? 7.869 6.643 -13.553 1.00 89.00 87 GLU A N 1
ATOM 705 C CA . GLU A 1 87 ? 6.938 7.638 -14.097 1.00 89.00 87 GLU A CA 1
ATOM 706 C C . GLU A 1 87 ? 6.768 7.511 -15.625 1.00 89.00 87 GLU A C 1
ATOM 708 O O . GLU A 1 87 ? 5.649 7.499 -16.120 1.00 89.00 87 GLU A O 1
ATOM 713 N N . VAL A 1 88 ? 7.866 7.277 -16.356 1.00 89.12 88 VAL A N 1
ATOM 714 C CA . VAL A 1 88 ? 7.887 7.246 -17.828 1.00 89.12 88 VAL A CA 1
ATOM 715 C C . VAL A 1 88 ? 7.089 6.080 -18.419 1.00 89.12 88 VAL A C 1
ATOM 717 O O . VAL A 1 88 ? 6.327 6.268 -19.364 1.00 89.12 88 VAL A O 1
ATOM 720 N N . ASN A 1 89 ? 7.272 4.858 -17.908 1.00 89.69 89 ASN A N 1
ATOM 721 C CA . ASN A 1 89 ? 6.569 3.684 -18.444 1.00 89.69 89 ASN A CA 1
ATOM 722 C C . ASN A 1 89 ? 5.204 3.457 -17.773 1.00 89.69 89 ASN A C 1
ATOM 724 O O . ASN A 1 89 ? 4.340 2.821 -18.376 1.00 89.69 89 ASN A O 1
ATOM 728 N N . ALA A 1 90 ? 4.977 4.016 -16.581 1.00 88.38 90 ALA A N 1
ATOM 729 C CA . ALA A 1 90 ? 3.701 3.936 -15.881 1.00 88.38 90 ALA A CA 1
ATOM 730 C C . ALA A 1 90 ? 2.589 4.755 -16.542 1.00 88.38 90 ALA A C 1
ATOM 732 O O . ALA A 1 90 ? 1.428 4.372 -16.429 1.00 88.38 90 ALA A O 1
ATOM 733 N N . SER A 1 91 ? 2.913 5.833 -17.268 1.00 86.94 91 SER A N 1
ATOM 734 C CA . SER A 1 91 ? 1.911 6.640 -17.986 1.00 86.94 91 SER A CA 1
ATOM 735 C C . SER A 1 91 ? 1.139 5.857 -19.055 1.00 86.94 91 SER A C 1
ATOM 737 O O . SER A 1 91 ? 0.064 6.282 -19.463 1.00 86.94 91 SER A O 1
ATOM 739 N N . ASN A 1 92 ? 1.672 4.715 -19.507 1.00 88.12 92 ASN A N 1
ATOM 740 C CA . ASN A 1 92 ? 1.019 3.841 -20.485 1.00 88.12 92 ASN A CA 1
ATOM 741 C C . ASN A 1 92 ? 0.122 2.775 -19.838 1.00 88.12 92 ASN A C 1
ATOM 743 O O . ASN A 1 92 ? -0.515 1.997 -20.550 1.00 88.12 92 ASN A O 1
ATOM 747 N N . LEU A 1 93 ? 0.101 2.689 -18.505 1.00 92.69 93 LEU A N 1
ATOM 748 C CA . LEU A 1 93 ? -0.750 1.743 -17.799 1.00 92.69 93 LEU A CA 1
ATOM 749 C C . LEU A 1 93 ? -2.197 2.217 -17.815 1.00 92.69 93 LEU A C 1
ATOM 751 O O . LEU A 1 93 ? -2.502 3.385 -17.583 1.00 92.69 93 LEU A O 1
ATOM 755 N N . SER A 1 94 ? -3.102 1.270 -18.025 1.00 94.50 94 SER A N 1
ATOM 756 C CA . SER A 1 94 ? -4.512 1.492 -17.765 1.00 94.50 94 SER A CA 1
ATOM 757 C C . SER A 1 94 ? -4.760 1.659 -16.258 1.00 94.50 94 SER A C 1
ATOM 759 O O . SER A 1 94 ? -4.000 1.165 -15.417 1.00 94.50 94 SER A O 1
ATOM 761 N N . ILE A 1 95 ? -5.822 2.389 -15.907 1.00 91.06 95 ILE A N 1
ATOM 762 C CA . ILE A 1 95 ? -6.139 2.730 -14.510 1.00 91.06 95 ILE A CA 1
ATOM 763 C C . ILE A 1 95 ? -6.352 1.467 -13.666 1.00 91.06 95 ILE A C 1
ATOM 765 O O . ILE A 1 95 ? -5.834 1.382 -12.557 1.00 91.06 95 ILE A O 1
ATOM 769 N N . ASP A 1 96 ? -7.062 0.471 -14.197 1.00 92.94 96 ASP A N 1
ATOM 770 C CA . ASP A 1 96 ? -7.277 -0.833 -13.557 1.00 92.94 96 ASP A CA 1
ATOM 771 C C . ASP A 1 96 ? -5.949 -1.525 -13.232 1.00 92.94 96 ASP A C 1
ATOM 773 O O . ASP A 1 96 ? -5.731 -1.949 -12.097 1.00 92.94 96 ASP A O 1
ATOM 777 N N . LYS A 1 97 ? -5.007 -1.536 -14.181 1.00 94.19 97 LYS A N 1
ATOM 778 C CA . LYS A 1 97 ? -3.700 -2.151 -13.959 1.00 94.19 97 LYS A CA 1
ATOM 779 C C . LYS A 1 97 ? -2.884 -1.405 -12.908 1.00 94.19 97 LYS A C 1
ATOM 781 O O . LYS A 1 97 ? -2.202 -2.032 -12.099 1.00 94.19 97 LYS A O 1
ATOM 786 N N . MET A 1 98 ? -2.941 -0.077 -12.912 1.00 93.25 98 MET A N 1
ATOM 787 C CA . MET A 1 98 ? -2.255 0.748 -11.920 1.00 93.25 98 MET A CA 1
ATOM 788 C C . MET A 1 98 ? -2.807 0.498 -10.512 1.00 93.25 98 MET A C 1
ATOM 790 O O . MET A 1 98 ? -2.033 0.318 -9.572 1.00 93.25 98 MET A O 1
ATOM 794 N N . VAL A 1 99 ? -4.133 0.418 -10.379 1.00 92.38 99 VAL A N 1
ATOM 795 C CA . VAL A 1 99 ? -4.813 0.095 -9.119 1.00 92.38 99 VAL A CA 1
ATOM 796 C C . VAL A 1 99 ? -4.401 -1.290 -8.616 1.00 92.38 99 VAL A C 1
ATOM 798 O O . VAL A 1 99 ? -4.045 -1.418 -7.445 1.00 92.38 99 VAL A O 1
ATOM 801 N N . ASP A 1 100 ? -4.353 -2.303 -9.483 1.00 93.69 100 ASP A N 1
ATOM 802 C CA . ASP A 1 100 ? -3.910 -3.653 -9.109 1.00 93.69 100 ASP A CA 1
ATOM 803 C C . ASP A 1 100 ? -2.492 -3.664 -8.520 1.00 93.69 100 ASP A C 1
ATOM 805 O O . ASP A 1 100 ? -2.264 -4.255 -7.461 1.00 93.69 100 ASP A O 1
ATOM 809 N N . LEU A 1 101 ? -1.546 -2.974 -9.168 1.00 94.88 101 LEU A N 1
ATOM 810 C CA . LEU A 1 101 ? -0.159 -2.878 -8.696 1.00 94.88 101 LEU A CA 1
ATOM 811 C C . LEU A 1 101 ? -0.072 -2.165 -7.339 1.00 94.88 101 LEU A C 1
ATOM 813 O O . LEU A 1 101 ? 0.673 -2.594 -6.455 1.00 94.88 101 LEU A O 1
ATOM 817 N N . VAL A 1 102 ? -0.856 -1.098 -7.148 1.00 95.12 102 VAL A N 1
ATOM 818 C CA . VAL A 1 102 ? -0.940 -0.384 -5.866 1.00 95.12 102 VAL A CA 1
ATOM 819 C C . VAL A 1 102 ? -1.462 -1.308 -4.766 1.00 95.12 102 VAL A C 1
ATOM 821 O O . VAL A 1 102 ? -0.851 -1.389 -3.699 1.00 95.12 102 VAL A O 1
ATOM 824 N N . PHE A 1 103 ? -2.544 -2.052 -5.013 1.00 94.44 103 PHE A N 1
ATOM 825 C CA . PHE A 1 103 ? -3.085 -3.000 -4.035 1.00 94.44 103 PHE A CA 1
ATOM 826 C C . PHE A 1 103 ? -2.105 -4.126 -3.710 1.00 94.44 103 PHE A C 1
ATOM 828 O O . PHE A 1 103 ? -1.954 -4.482 -2.540 1.00 94.44 103 PHE A O 1
ATOM 835 N N . GLU A 1 104 ? -1.423 -4.675 -4.713 1.00 95.06 104 GLU A N 1
ATOM 836 C CA . GLU A 1 104 ? -0.404 -5.701 -4.502 1.00 95.06 104 GLU A CA 1
ATOM 837 C C . GLU A 1 104 ? 0.733 -5.177 -3.610 1.00 95.06 104 GLU A C 1
ATOM 839 O O . GLU A 1 104 ? 1.118 -5.851 -2.650 1.00 95.06 104 GLU A O 1
ATOM 844 N N . SER A 1 105 ? 1.189 -3.940 -3.835 1.00 95.38 105 SER A N 1
ATOM 845 C CA . SER A 1 105 ? 2.187 -3.275 -2.988 1.00 95.38 105 SER A CA 1
ATOM 846 C C . SER A 1 105 ? 1.705 -3.041 -1.561 1.00 95.38 105 SER A C 1
ATOM 848 O O . SER A 1 105 ? 2.419 -3.368 -0.613 1.00 95.38 105 SER A O 1
ATOM 850 N N . LEU A 1 106 ? 0.487 -2.523 -1.376 1.00 94.19 106 LEU A N 1
ATOM 851 C CA . LEU A 1 106 ? -0.093 -2.289 -0.049 1.00 94.19 106 LEU A CA 1
ATOM 852 C C . LEU A 1 106 ? -0.202 -3.594 0.753 1.00 94.19 106 LEU A C 1
ATOM 854 O O . LEU A 1 106 ? 0.156 -3.643 1.932 1.00 94.19 106 LEU A O 1
ATOM 858 N N . LEU A 1 107 ? -0.647 -4.674 0.107 1.00 93.00 107 LEU A N 1
ATOM 859 C CA . LEU A 1 107 ? -0.761 -5.989 0.733 1.00 93.00 107 LEU A CA 1
ATOM 860 C C . LEU A 1 107 ? 0.610 -6.574 1.077 1.00 93.00 107 LEU A C 1
ATOM 862 O O . LEU A 1 107 ? 0.793 -7.071 2.192 1.00 93.00 107 LEU A O 1
ATOM 866 N N . ALA A 1 108 ? 1.581 -6.474 0.169 1.00 91.94 108 ALA A N 1
ATOM 867 C CA . ALA A 1 108 ? 2.948 -6.904 0.428 1.00 91.94 108 ALA A CA 1
ATOM 868 C C . ALA A 1 108 ? 3.567 -6.139 1.608 1.00 91.94 108 ALA A C 1
ATOM 870 O O . ALA A 1 108 ? 4.139 -6.760 2.504 1.00 91.94 108 ALA A O 1
ATOM 871 N N . CYS A 1 109 ? 3.392 -4.814 1.670 1.00 91.94 109 CYS A N 1
ATOM 872 C CA . CYS A 1 109 ? 3.860 -3.999 2.790 1.00 91.94 109 CYS A CA 1
ATOM 873 C C . CYS A 1 109 ? 3.182 -4.385 4.113 1.00 91.94 109 CYS A C 1
ATOM 875 O O . CYS A 1 109 ? 3.869 -4.472 5.132 1.00 91.94 109 CYS A O 1
ATOM 877 N N . SER A 1 110 ? 1.877 -4.689 4.104 1.00 89.62 110 SER A N 1
ATOM 878 C CA . SER A 1 110 ? 1.164 -5.148 5.307 1.00 89.62 110 SER A CA 1
ATOM 879 C C . SER A 1 110 ? 1.743 -6.443 5.882 1.00 89.62 110 SER A C 1
ATOM 881 O O . SER A 1 110 ? 1.797 -6.617 7.096 1.00 89.62 110 SER A O 1
ATOM 883 N N . ASN A 1 111 ? 2.229 -7.340 5.022 1.00 84.62 111 ASN A N 1
ATOM 884 C CA . ASN A 1 111 ? 2.855 -8.589 5.448 1.00 84.62 111 ASN A CA 1
ATOM 885 C C . ASN A 1 111 ? 4.314 -8.369 5.876 1.00 84.62 111 ASN A C 1
ATOM 887 O O . ASN A 1 111 ? 4.755 -8.951 6.863 1.00 84.62 111 ASN A O 1
ATOM 891 N N . ALA A 1 112 ? 5.046 -7.496 5.179 1.00 79.38 112 ALA A N 1
ATOM 892 C CA . ALA A 1 112 ? 6.442 -7.188 5.483 1.00 79.38 112 ALA A CA 1
ATOM 893 C C . ALA A 1 112 ? 6.619 -6.388 6.784 1.00 79.38 112 ALA A C 1
ATOM 895 O O . ALA A 1 112 ? 7.650 -6.518 7.440 1.00 79.38 112 ALA A O 1
ATOM 896 N N . SER A 1 113 ? 5.617 -5.602 7.195 1.00 64.19 113 SER A N 1
ATOM 897 C CA . SER A 1 113 ? 5.611 -4.881 8.477 1.00 64.19 113 SER A CA 1
ATOM 898 C C . SER A 1 113 ? 5.854 -5.808 9.676 1.00 64.19 113 SER A C 1
ATOM 900 O O . SER A 1 113 ? 6.627 -5.461 10.570 1.00 64.19 113 SER A O 1
ATOM 902 N N . LYS A 1 114 ? 5.303 -7.034 9.641 1.00 59.47 114 LYS A N 1
ATOM 903 C CA . LYS A 1 114 ? 5.550 -8.067 10.662 1.00 59.47 114 LYS A CA 1
ATOM 904 C C . LYS A 1 114 ? 7.034 -8.445 10.776 1.00 59.47 114 LYS A C 1
ATOM 906 O O . LYS A 1 114 ? 7.478 -8.843 11.844 1.00 59.47 114 LYS A O 1
ATOM 911 N N . THR A 1 115 ? 7.798 -8.323 9.690 1.00 58.03 115 THR A N 1
ATOM 912 C CA . THR A 1 115 ? 9.195 -8.777 9.591 1.00 58.03 115 THR A CA 1
ATOM 913 C C . THR A 1 115 ? 10.213 -7.639 9.730 1.00 58.03 115 THR A C 1
ATOM 915 O O . THR A 1 115 ? 11.311 -7.866 10.227 1.00 58.03 115 THR A O 1
ATOM 918 N N . LEU A 1 116 ? 9.878 -6.418 9.296 1.00 58.38 116 LEU A N 1
ATOM 919 C CA . LEU A 1 116 ? 10.833 -5.305 9.170 1.00 58.38 116 LEU A CA 1
ATOM 920 C C . LEU A 1 116 ? 10.968 -4.428 10.426 1.00 58.38 116 LEU A C 1
ATOM 922 O O . LEU A 1 116 ? 12.007 -3.796 10.591 1.00 58.38 116 LEU A O 1
ATOM 926 N N . PHE A 1 117 ? 9.954 -4.378 11.300 1.00 51.28 117 PHE A N 1
ATOM 927 C CA . PHE A 1 117 ? 9.948 -3.485 12.474 1.00 51.28 117 PHE A CA 1
ATOM 928 C C . PHE A 1 117 ? 9.657 -4.178 13.817 1.00 51.28 117 PHE A C 1
ATOM 930 O O . PHE A 1 117 ? 9.672 -3.516 14.852 1.00 51.28 117 PHE A O 1
ATOM 937 N N . PHE A 1 118 ? 9.477 -5.505 13.829 1.00 41.38 118 PHE A N 1
ATOM 938 C CA . PHE A 1 118 ? 9.3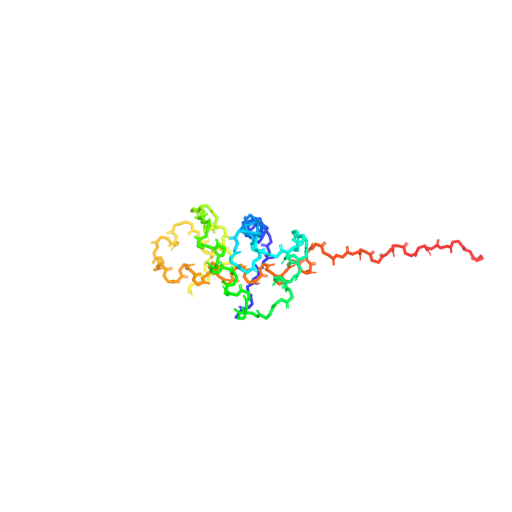01 -6.298 15.051 1.00 41.38 118 PHE A CA 1
ATOM 939 C C . PHE A 1 118 ? 10.302 -7.457 15.119 1.00 41.38 118 PHE A C 1
ATOM 941 O O . PHE A 1 118 ? 9.952 -8.625 14.993 1.00 41.38 118 PHE A O 1
ATOM 948 N N . TYR A 1 119 ? 11.563 -7.125 15.380 1.00 33.31 119 TYR A N 1
ATOM 949 C CA . TYR A 1 119 ? 12.424 -7.993 16.178 1.00 33.31 119 TYR A CA 1
ATOM 950 C C . TYR A 1 119 ? 12.709 -7.250 17.487 1.00 33.31 119 TYR A C 1
ATOM 952 O O . TYR A 1 119 ? 13.382 -6.219 17.442 1.00 33.31 119 TYR A O 1
ATOM 960 N N . PRO A 1 120 ? 12.309 -7.754 18.671 1.00 37.88 120 PRO A N 1
ATOM 961 C CA . PRO A 1 120 ? 13.281 -7.736 19.742 1.00 37.88 120 PRO A CA 1
ATOM 962 C C . PRO A 1 120 ? 14.428 -8.596 19.216 1.00 37.88 120 PRO A C 1
ATOM 964 O O . PRO A 1 120 ? 14.255 -9.784 18.936 1.00 37.88 120 PRO A O 1
ATOM 967 N N . THR A 1 121 ? 15.599 -7.998 19.016 1.00 38.72 121 THR A N 1
ATOM 968 C CA . THR A 1 121 ? 16.831 -8.778 19.069 1.00 38.72 121 THR A CA 1
ATOM 969 C C . THR A 1 121 ? 16.675 -9.692 20.283 1.00 38.72 121 THR A C 1
ATOM 971 O O . THR A 1 121 ? 16.397 -9.168 21.371 1.00 38.72 121 THR A O 1
ATOM 974 N N . PRO A 1 122 ? 16.800 -11.029 20.155 1.00 40.25 122 PRO A N 1
ATOM 975 C CA . PRO A 1 122 ? 17.131 -11.813 21.325 1.00 40.25 122 PRO A CA 1
ATOM 976 C C . PRO A 1 122 ? 18.306 -11.069 21.929 1.00 40.25 122 PRO A C 1
ATOM 978 O O . PRO A 1 122 ? 19.264 -10.736 21.217 1.00 40.25 122 PRO A O 1
ATOM 981 N N . SER A 1 123 ? 18.137 -10.671 23.185 1.00 42.03 123 SER A N 1
ATOM 982 C CA . SER A 1 123 ? 19.195 -10.089 23.975 1.00 42.03 123 SER A CA 1
ATOM 983 C C . SER A 1 123 ? 20.483 -10.811 23.606 1.00 42.03 123 SER A C 1
ATOM 985 O O . SER A 1 123 ? 20.503 -12.036 23.470 1.00 42.03 123 SER A O 1
ATOM 987 N N . LEU A 1 124 ? 21.559 -10.050 23.423 1.00 43.09 124 LEU A N 1
ATOM 988 C CA . LEU A 1 124 ? 22.877 -10.546 23.773 1.00 43.09 124 LEU A CA 1
ATOM 989 C C . LEU A 1 124 ? 22.711 -11.107 25.186 1.00 43.09 124 LEU A C 1
ATOM 991 O O . LEU A 1 124 ? 22.775 -10.368 26.169 1.00 43.09 124 LEU A O 1
ATOM 995 N N . THR A 1 125 ? 22.333 -12.382 25.286 1.00 41.97 125 THR A N 1
ATOM 996 C CA . THR A 1 125 ? 22.234 -13.110 26.529 1.00 41.97 125 THR A CA 1
ATOM 997 C C . THR A 1 125 ? 23.664 -13.180 26.964 1.00 41.97 125 THR A C 1
ATOM 999 O O . THR A 1 125 ? 24.443 -13.977 26.450 1.00 41.97 125 THR A O 1
ATOM 1002 N N . ALA A 1 126 ? 23.999 -12.203 27.798 1.00 49.12 126 ALA A N 1
ATOM 1003 C CA . ALA A 1 126 ? 24.972 -12.261 28.846 1.00 49.12 126 ALA A CA 1
ATOM 1004 C C . ALA A 1 126 ? 25.852 -13.506 28.720 1.00 49.12 126 ALA A C 1
ATOM 1006 O O . ALA A 1 126 ? 25.513 -14.571 29.239 1.00 49.12 126 ALA A O 1
ATOM 1007 N N . SER A 1 127 ? 27.018 -13.338 28.095 1.00 42.66 127 SER A N 1
ATOM 1008 C CA . SER A 1 127 ? 28.191 -14.057 28.571 1.00 42.66 127 SER A CA 1
ATOM 1009 C C . SER A 1 127 ? 28.425 -13.563 29.997 1.00 42.66 127 SER A C 1
ATOM 1011 O O . SER A 1 127 ? 29.212 -12.651 30.245 1.00 42.66 127 SER A O 1
ATOM 1013 N N . LYS A 1 128 ? 27.634 -14.097 30.934 1.00 44.72 128 LYS A N 1
ATOM 1014 C CA . LYS A 1 128 ? 27.946 -14.060 32.349 1.00 44.72 128 LYS A CA 1
ATOM 1015 C C . LYS A 1 128 ? 29.265 -14.798 32.474 1.00 44.72 128 LYS A C 1
ATOM 1017 O O . LYS A 1 128 ? 29.348 -15.988 32.199 1.00 44.72 128 LYS A O 1
ATOM 1022 N N . ASN A 1 129 ? 30.274 -14.012 32.808 1.00 48.19 129 ASN A N 1
ATOM 1023 C CA . ASN A 1 129 ? 31.453 -14.394 33.555 1.00 48.19 129 ASN A CA 1
ATOM 1024 C C . ASN A 1 129 ? 31.346 -15.768 34.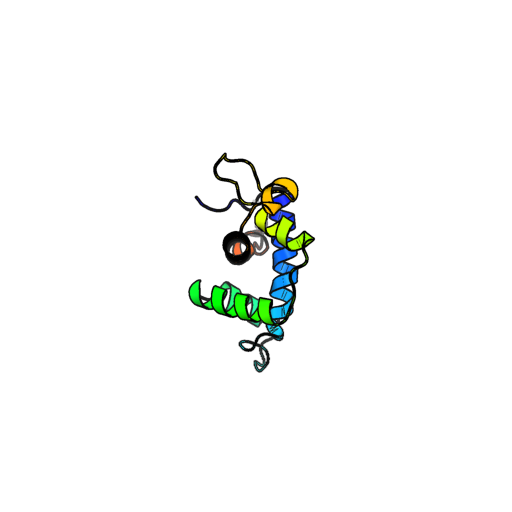248 1.00 48.19 129 ASN A C 1
ATOM 1026 O O . ASN A 1 129 ? 30.487 -15.949 35.113 1.00 48.19 129 ASN A O 1
ATOM 1030 N N . THR A 1 130 ? 32.319 -16.610 33.873 1.00 38.44 130 THR A N 1
ATOM 1031 C CA . THR A 1 130 ? 33.120 -17.529 34.710 1.00 38.44 130 THR A CA 1
ATOM 1032 C C . THR A 1 130 ? 32.428 -18.761 35.319 1.00 38.44 130 THR A C 1
ATOM 1034 O O . THR A 1 130 ? 31.205 -18.804 35.451 1.00 38.44 130 THR A O 1
ATOM 1037 N N . PRO A 1 131 ? 33.188 -19.849 35.566 1.00 51.03 131 PRO A N 1
ATOM 1038 C CA . PRO A 1 131 ? 34.399 -19.901 36.403 1.00 51.03 131 PRO A CA 1
ATOM 1039 C C . PRO A 1 131 ? 35.721 -19.675 35.667 1.00 51.03 131 PRO A C 1
ATOM 1041 O O . PRO A 1 131 ? 35.873 -20.203 34.546 1.00 51.03 131 PRO A O 1
#

Radius of gyration: 17.89 Å; chains: 1; bounding box: 51×31×57 Å

pLDDT: mean 84.67, std 17.4, range [33.31, 95.94]

Sequence (131 aa):
MSLELKGIRGFACYQAYLSTIYFLPLTKTYRESEMSRFEMQHDFTESPIGRKKEILVEVLSVTTISERDVVRFISVHKDPNGIDYSEVNASNLSIDKMVDLVFESLLACSNASKTLFFYPTPSLTASKNTP

Foldseek 3Di:
DQQDLDDPLSVLLLVLLVVLLVQLCVFPVNVPPPDDSVRSLVCLLPDDLVVVLVSSVRSCVVDPRDPSNLQSQQQSDADPVRHGDHPVVCVPDDPVRSVVSNSSSSNSSSNCVCVPPDDPPPPPPDPPDDD

Secondary structure (DSSP, 8-state):
------HHHHHHHHHHHHHHHTTGGGSTTTTT----HHHHHHHHHHS-HHHHHHHHHHHHHHSPPPHHHHHHHHTTSB-TTSPBP-HHHHTTS-HHHHHHHHHHHHHHHHHHHHHHS--------------